Protein AF-X0HNJ6-F1 (afdb_monomer)

Secondary structure (DSSP, 8-state):
---SSTTTS-S---TT---HHHHHHHHHHHTTTTTT-SGGGSHHHHTTSHHHHHHHHHHHHHHHHHHHH-TT-SS------TTS-SSPPPPTTSEEEEEESS--SSTTSSEEEHHHHSSGGGGT-

Foldseek 3Di:
DPPDPPVPPDDDDDPPPDDLVVVLQVVLCVVCPNPCHHQSSDPVRNVVDPCSVVSVVVSVVVVVVVCVVVVVDDQPPDPDDPPPDPDDDDGQADFPPPAAQDDDPDNVDRGDGNVVCSPVVVVPD

Solvent-accessible surface area (backbone atoms only — not comparable to full-atom values): 8083 Å² total; per-residue (Å²): 141,90,68,84,66,70,79,75,74,76,81,78,101,53,95,77,72,80,40,74,65,58,57,51,53,52,52,28,31,52,74,12,75,71,73,54,64,38,49,48,40,36,80,96,44,15,79,77,38,76,64,42,61,56,54,50,50,52,48,50,52,52,50,51,55,49,37,71,78,36,72,84,70,66,87,57,88,73,94,61,77,82,86,78,64,99,65,83,79,85,54,49,77,46,70,45,78,92,43,68,72,48,93,63,96,50,89,91,52,48,51,37,27,53,66,75,54,68,54,55,63,81,75,77,99

Structure (mmCIF, N/CA/C/O backbone):
data_AF-X0HNJ6-F1
#
_entry.id   AF-X0HNJ6-F1
#
loop_
_atom_site.group_PDB
_atom_site.id
_atom_site.type_symbol
_atom_site.label_atom_id
_atom_site.label_alt_id
_atom_site.label_comp_id
_atom_site.label_asym_id
_atom_site.label_entity_id
_atom_site.label_seq_id
_atom_site.pdbx_PDB_ins_code
_atom_site.Cartn_x
_atom_site.Cartn_y
_atom_site.Cartn_z
_atom_site.occupancy
_atom_site.B_iso_or_equiv
_atom_site.auth_seq_id
_atom_site.auth_comp_id
_atom_site.auth_asym_id
_atom_site.auth_atom_id
_atom_site.pdbx_PDB_model_num
ATOM 1 N N . MET A 1 1 ? 23.131 7.434 -4.654 1.00 34.75 1 MET A N 1
ATOM 2 C CA . MET A 1 1 ? 23.479 6.581 -3.493 1.00 34.75 1 MET A CA 1
ATOM 3 C C . MET A 1 1 ? 23.081 5.145 -3.852 1.00 34.75 1 MET A C 1
ATOM 5 O O . MET A 1 1 ? 21.959 4.746 -3.602 1.00 34.75 1 MET A O 1
ATOM 9 N N . LEU A 1 2 ? 23.945 4.436 -4.591 1.00 31.81 2 LEU A N 1
ATOM 10 C CA . LEU A 1 2 ? 23.569 3.333 -5.504 1.00 31.81 2 LEU A CA 1
ATOM 11 C C . LEU A 1 2 ? 24.082 1.935 -5.095 1.00 31.81 2 LEU A C 1
ATOM 13 O O . LEU A 1 2 ? 24.039 1.014 -5.898 1.00 31.81 2 LEU A O 1
ATOM 17 N N . THR A 1 3 ? 24.580 1.738 -3.873 1.00 29.39 3 THR A N 1
ATOM 18 C CA . THR A 1 3 ? 25.353 0.518 -3.551 1.00 29.39 3 THR A CA 1
ATOM 19 C C . THR A 1 3 ? 24.880 -0.268 -2.332 1.00 29.39 3 THR A C 1
ATOM 21 O O . THR A 1 3 ? 25.461 -1.305 -2.029 1.00 29.39 3 THR A O 1
ATOM 24 N N . LYS A 1 4 ? 23.820 0.158 -1.632 1.00 29.73 4 LYS A N 1
ATOM 25 C CA . LYS A 1 4 ? 23.444 -0.500 -0.369 1.00 29.73 4 LYS A CA 1
ATOM 26 C C . LYS A 1 4 ? 22.655 -1.808 -0.541 1.00 29.73 4 LYS A C 1
ATOM 28 O O . LYS A 1 4 ? 22.698 -2.638 0.353 1.00 29.73 4 LYS A O 1
ATOM 33 N N . TRP A 1 5 ? 22.012 -2.029 -1.690 1.00 38.31 5 TRP A N 1
ATOM 34 C CA . TRP A 1 5 ? 21.065 -3.145 -1.867 1.00 38.31 5 TRP A CA 1
ATOM 35 C C . TRP A 1 5 ? 21.617 -4.344 -2.647 1.00 38.31 5 TRP A C 1
ATOM 37 O O . TRP A 1 5 ? 21.102 -5.450 -2.522 1.00 38.31 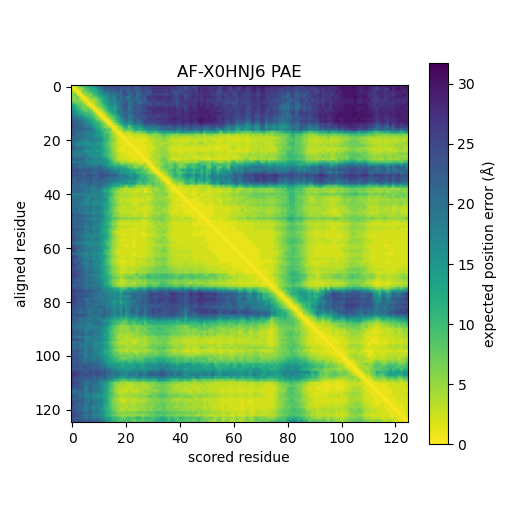5 TRP A O 1
ATOM 47 N N . TRP A 1 6 ? 22.699 -4.164 -3.412 1.00 31.78 6 TRP A N 1
ATOM 48 C CA . TRP A 1 6 ? 23.273 -5.249 -4.222 1.00 31.78 6 TRP A CA 1
ATOM 49 C C . TRP A 1 6 ? 23.947 -6.338 -3.375 1.00 31.78 6 TRP A C 1
ATOM 51 O O . TRP A 1 6 ? 24.027 -7.495 -3.776 1.00 31.78 6 TRP A O 1
ATOM 61 N N . ASN A 1 7 ? 24.428 -5.983 -2.180 1.00 32.12 7 ASN A N 1
ATOM 62 C CA . ASN A 1 7 ? 25.161 -6.917 -1.325 1.00 32.12 7 ASN A CA 1
ATOM 63 C C . ASN A 1 7 ? 24.245 -7.862 -0.522 1.00 32.12 7 ASN A C 1
ATOM 65 O O . ASN A 1 7 ? 24.736 -8.763 0.150 1.00 32.12 7 ASN A O 1
ATOM 69 N N . GLU A 1 8 ? 22.924 -7.674 -0.596 1.00 43.56 8 GLU A N 1
ATOM 70 C CA . GLU A 1 8 ? 21.931 -8.509 0.095 1.00 43.56 8 GLU A CA 1
ATOM 71 C C . GLU A 1 8 ? 21.241 -9.515 -0.844 1.00 43.56 8 GLU A C 1
ATOM 73 O O . GLU A 1 8 ? 20.637 -10.477 -0.374 1.00 43.56 8 GLU A O 1
ATOM 78 N N . SER A 1 9 ? 21.366 -9.350 -2.168 1.00 44.22 9 SER A N 1
ATOM 79 C CA . SER A 1 9 ? 20.654 -10.165 -3.165 1.00 44.22 9 SER A CA 1
ATOM 80 C C . SER A 1 9 ? 21.428 -11.383 -3.677 1.00 44.22 9 SER A C 1
ATOM 82 O O . SER A 1 9 ? 20.896 -12.164 -4.463 1.00 44.22 9 SER A O 1
ATOM 84 N N . ALA A 1 10 ? 22.682 -11.567 -3.267 1.00 42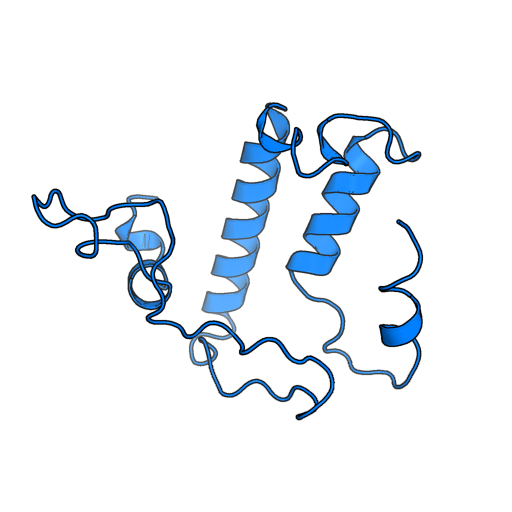.38 10 ALA A N 1
ATOM 85 C CA . ALA A 1 10 ? 23.528 -12.644 -3.766 1.00 42.38 10 ALA A CA 1
ATOM 86 C C . ALA A 1 10 ? 23.925 -13.592 -2.636 1.00 42.38 10 ALA A C 1
ATOM 88 O O . ALA A 1 10 ? 25.027 -13.471 -2.106 1.00 42.38 10 ALA A O 1
ATOM 89 N N . ARG A 1 11 ? 23.043 -14.541 -2.287 1.00 41.09 11 ARG A N 1
ATOM 90 C CA . ARG A 1 11 ? 23.393 -15.949 -2.003 1.00 41.09 11 ARG A CA 1
ATOM 91 C C . ARG A 1 11 ? 22.196 -16.735 -1.457 1.00 41.09 11 ARG A C 1
ATOM 93 O O . ARG A 1 11 ? 21.618 -16.342 -0.453 1.00 41.09 11 ARG A O 1
ATOM 100 N N . GLU A 1 12 ? 21.983 -17.888 -2.098 1.00 38.78 12 GLU A N 1
ATOM 101 C CA . GLU A 1 12 ? 21.064 -19.002 -1.789 1.00 38.78 12 GLU A CA 1
ATOM 102 C C . GLU A 1 12 ? 19.686 -18.929 -2.439 1.00 38.78 12 GLU A C 1
ATOM 104 O O . GLU A 1 12 ? 18.819 -18.219 -1.972 1.00 38.78 12 GLU A O 1
ATOM 109 N N . ILE A 1 13 ? 19.475 -19.719 -3.499 1.00 46.28 13 ILE A N 1
ATOM 110 C CA . ILE A 1 13 ? 18.207 -19.881 -4.226 1.00 46.28 13 ILE A CA 1
ATOM 111 C C . ILE A 1 13 ? 17.064 -20.171 -3.238 1.00 46.28 13 ILE A C 1
ATOM 113 O O . ILE A 1 13 ? 16.828 -21.306 -2.835 1.00 46.28 13 ILE A O 1
ATOM 117 N N . SER A 1 14 ? 16.346 -19.115 -2.874 1.00 40.66 14 SER A N 1
ATOM 118 C CA . SER A 1 14 ? 15.058 -19.143 -2.206 1.00 40.66 14 SER A CA 1
ATOM 119 C C . SER A 1 14 ? 14.045 -18.687 -3.241 1.00 40.66 14 SER A C 1
ATOM 121 O O . SER A 1 14 ? 14.125 -17.580 -3.771 1.00 40.66 14 SER A O 1
ATOM 123 N N . THR A 1 15 ? 13.046 -19.512 -3.528 1.00 45.25 15 THR A N 1
ATOM 124 C CA . THR A 1 15 ? 11.879 -19.107 -4.326 1.00 45.25 15 THR A CA 1
ATOM 125 C C . THR A 1 15 ? 11.074 -17.968 -3.669 1.00 45.25 15 THR A C 1
ATOM 127 O O . THR A 1 15 ? 10.068 -17.541 -4.223 1.00 45.25 15 THR A O 1
ATOM 130 N N . GLY A 1 16 ? 11.507 -17.453 -2.508 1.00 47.75 16 GLY A N 1
ATOM 131 C CA . GLY A 1 16 ? 10.931 -16.318 -1.787 1.00 47.75 16 GLY A CA 1
ATOM 132 C C . GLY A 1 16 ? 11.539 -14.940 -2.089 1.00 47.75 16 GLY A C 1
ATOM 133 O O . GLY A 1 16 ? 11.183 -13.992 -1.399 1.00 47.75 16 GLY A O 1
ATOM 134 N N . TYR A 1 17 ? 12.441 -14.791 -3.071 1.00 52.25 17 TYR A N 1
ATOM 135 C CA . TYR A 1 17 ? 13.009 -13.472 -3.429 1.00 52.25 17 TYR A CA 1
ATOM 136 C C . TYR A 1 17 ? 12.134 -12.616 -4.348 1.00 52.25 17 TYR A C 1
ATOM 138 O O . TYR A 1 17 ? 12.372 -11.417 -4.482 1.00 52.25 17 TYR A O 1
ATOM 146 N N . LEU A 1 18 ? 11.131 -13.208 -4.998 1.00 67.00 18 LEU A N 1
ATOM 147 C CA . LEU A 1 18 ? 10.197 -12.462 -5.835 1.00 67.00 18 LEU A CA 1
ATOM 148 C C . LEU A 1 18 ? 9.096 -11.872 -4.949 1.00 67.00 18 LEU A C 1
ATOM 150 O O . LEU A 1 18 ? 8.038 -12.472 -4.770 1.00 67.00 18 LEU A O 1
ATOM 154 N N . SER A 1 19 ? 9.372 -10.706 -4.361 1.00 80.69 19 SER A N 1
ATOM 155 C CA . SER A 1 19 ? 8.375 -9.933 -3.621 1.00 80.69 19 SER A CA 1
ATOM 156 C C . SER A 1 19 ? 7.531 -9.069 -4.563 1.00 80.69 19 SER A C 1
ATOM 158 O O . SER A 1 19 ? 7.961 -8.698 -5.660 1.00 80.69 19 SER A O 1
ATOM 160 N N . LEU A 1 20 ? 6.324 -8.709 -4.117 1.00 84.19 20 LEU A N 1
ATOM 161 C CA . LEU A 1 20 ? 5.476 -7.747 -4.825 1.00 84.19 20 LEU A CA 1
ATOM 162 C C . LEU A 1 20 ? 6.205 -6.404 -5.021 1.00 84.19 20 LEU A C 1
ATOM 164 O O . LEU A 1 20 ? 6.156 -5.828 -6.106 1.00 84.19 20 LEU A O 1
ATOM 168 N N . GLU A 1 21 ? 6.943 -5.955 -4.001 1.00 83.94 21 GLU A N 1
ATOM 169 C CA . GLU A 1 21 ? 7.743 -4.726 -4.034 1.00 83.94 21 GLU A CA 1
ATOM 170 C C . GLU A 1 21 ? 8.877 -4.790 -5.072 1.00 83.94 21 GLU A C 1
ATOM 172 O O . GLU A 1 21 ? 9.134 -3.810 -5.767 1.00 83.94 21 GLU A O 1
ATOM 177 N N . TYR A 1 22 ? 9.523 -5.948 -5.245 1.00 83.88 22 TYR A N 1
ATOM 178 C CA . TYR A 1 22 ? 10.586 -6.113 -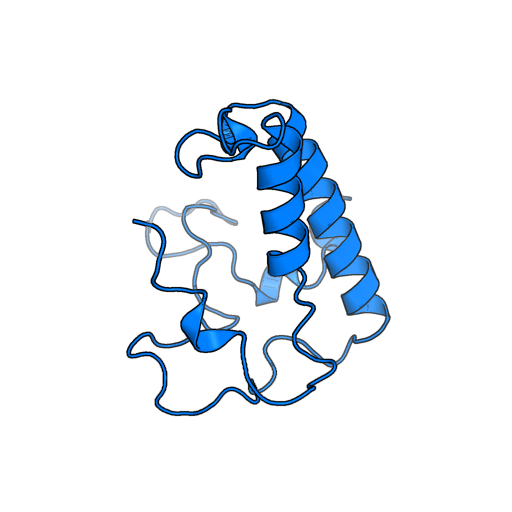6.239 1.00 83.88 22 TYR A CA 1
ATOM 179 C C . TYR A 1 22 ? 10.068 -5.892 -7.667 1.00 83.88 22 TYR A C 1
ATOM 181 O O . TYR A 1 22 ? 10.660 -5.144 -8.447 1.00 83.88 22 TYR A O 1
ATOM 189 N N . ILE A 1 23 ? 8.926 -6.501 -8.005 1.00 84.19 23 ILE A N 1
ATOM 190 C CA . ILE A 1 23 ? 8.274 -6.311 -9.309 1.00 84.19 23 ILE A CA 1
ATOM 191 C C . ILE A 1 23 ? 7.822 -4.853 -9.466 1.00 84.19 23 ILE A C 1
ATOM 193 O O . ILE A 1 23 ? 8.073 -4.241 -10.504 1.00 84.19 23 ILE A O 1
ATOM 197 N N . HIS A 1 24 ? 7.214 -4.278 -8.426 1.00 87.38 24 HIS A N 1
ATOM 198 C CA . HIS A 1 24 ? 6.801 -2.876 -8.384 1.00 87.38 24 HIS A CA 1
ATOM 199 C C . HIS A 1 24 ? 7.963 -1.912 -8.685 1.00 87.38 24 HIS A C 1
ATOM 201 O O . HIS A 1 24 ? 7.819 -1.033 -9.537 1.00 87.38 24 HIS A O 1
ATOM 207 N N . ASN A 1 25 ? 9.122 -2.109 -8.050 1.00 85.19 25 ASN A N 1
ATOM 208 C CA . ASN A 1 25 ? 10.298 -1.249 -8.206 1.00 85.19 25 ASN A CA 1
ATOM 209 C C . ASN A 1 25 ? 10.872 -1.316 -9.625 1.00 85.19 25 ASN A C 1
ATOM 211 O O . ASN A 1 25 ? 11.258 -0.293 -10.192 1.00 85.19 25 ASN A O 1
ATOM 215 N N . ASN A 1 26 ? 10.875 -2.504 -10.233 1.00 84.75 26 ASN A N 1
ATOM 216 C CA . ASN A 1 26 ? 11.308 -2.655 -11.620 1.00 84.75 26 ASN A CA 1
ATOM 217 C C . ASN A 1 26 ? 10.386 -1.908 -12.590 1.00 84.75 26 ASN A C 1
ATOM 219 O O . ASN A 1 26 ? 10.875 -1.269 -13.517 1.00 84.75 26 ASN A O 1
ATOM 223 N N . VAL A 1 27 ? 9.068 -1.931 -12.375 1.00 80.25 27 VAL A N 1
ATOM 224 C CA . VAL A 1 27 ? 8.121 -1.199 -13.234 1.00 80.25 27 VAL A CA 1
ATOM 225 C C . VAL A 1 27 ? 8.302 0.318 -13.107 1.00 80.25 27 VAL A C 1
ATOM 227 O O . VAL A 1 27 ? 8.329 1.003 -14.130 1.00 80.25 27 VAL A O 1
ATOM 230 N N . HIS A 1 28 ? 8.533 0.827 -11.892 1.00 83.19 28 HIS A N 1
ATOM 231 C CA . HIS A 1 28 ? 8.924 2.224 -11.660 1.00 83.19 28 HIS A CA 1
ATOM 232 C C . HIS A 1 28 ? 10.194 2.621 -12.440 1.00 83.19 28 HIS A C 1
ATOM 234 O O . HIS A 1 28 ? 10.254 3.704 -13.022 1.00 83.19 28 HIS A O 1
ATOM 240 N N . GLY A 1 29 ? 11.196 1.735 -12.501 1.00 74.69 29 GLY A N 1
ATOM 241 C CA . GLY A 1 29 ? 12.441 1.964 -13.245 1.00 74.69 29 GLY A CA 1
ATOM 242 C C . GLY A 1 29 ? 12.314 1.839 -14.769 1.00 74.69 29 GLY A C 1
ATOM 243 O O . GLY A 1 29 ? 12.962 2.576 -15.508 1.00 74.69 29 GLY A O 1
ATOM 244 N N . VAL A 1 30 ? 11.474 0.927 -15.266 1.00 73.88 30 VAL A N 1
ATOM 245 C CA . VAL A 1 30 ? 11.272 0.723 -16.712 1.00 73.88 30 VAL A CA 1
ATOM 246 C C . VAL A 1 30 ? 10.449 1.860 -17.322 1.00 73.88 30 VAL A C 1
ATOM 248 O O . VAL A 1 30 ? 10.757 2.312 -18.425 1.00 73.88 30 VAL A O 1
ATOM 251 N N . GLN A 1 31 ? 9.444 2.369 -16.602 1.00 62.75 31 GLN A N 1
ATOM 252 C CA . GLN A 1 31 ? 8.571 3.446 -17.090 1.00 62.75 31 GLN A CA 1
ATOM 253 C C . GLN A 1 31 ? 9.282 4.799 -17.242 1.00 62.75 31 GLN A C 1
ATOM 255 O O . GLN A 1 31 ? 8.783 5.664 -17.954 1.00 62.75 31 GLN A O 1
ATOM 260 N N . SER A 1 32 ? 10.472 4.977 -16.661 1.00 61.06 32 SER A N 1
ATOM 261 C CA . SER A 1 32 ? 11.269 6.204 -16.793 1.00 61.06 32 SER A CA 1
ATOM 262 C C . SER A 1 32 ? 12.253 6.212 -17.974 1.00 61.06 32 SER A C 1
ATOM 264 O O . SER A 1 32 ? 13.223 6.966 -17.976 1.00 61.06 32 SER A O 1
ATOM 266 N N . GLY A 1 33 ? 12.041 5.367 -18.989 1.00 57.19 33 GLY A N 1
ATOM 267 C CA . GLY A 1 33 ? 12.881 5.358 -20.195 1.00 57.19 33 GLY A CA 1
ATOM 268 C C . GLY A 1 33 ? 14.209 4.606 -20.035 1.00 57.19 33 GLY A C 1
ATOM 269 O O . GLY A 1 33 ? 15.191 4.901 -20.717 1.00 57.19 33 GLY A O 1
ATOM 270 N N . GLY A 1 34 ? 14.266 3.629 -19.125 1.00 55.72 34 GLY A N 1
ATOM 271 C CA . GLY A 1 34 ? 15.361 2.653 -19.032 1.00 55.72 34 GLY A CA 1
ATOM 272 C C . GLY A 1 34 ? 16.676 3.161 -18.430 1.00 55.72 34 GLY A C 1
ATOM 273 O O . GLY A 1 34 ? 17.568 2.355 -18.191 1.00 55.72 34 GLY A O 1
ATOM 274 N N . HIS A 1 35 ? 16.799 4.462 -18.146 1.00 59.22 35 HIS A N 1
ATOM 275 C CA . HIS A 1 35 ? 17.992 5.058 -17.522 1.00 59.22 35 HIS A CA 1
ATOM 276 C C . HIS A 1 35 ? 17.730 5.564 -16.095 1.00 59.22 35 HIS A C 1
ATOM 278 O O . HIS A 1 35 ? 18.614 6.162 -15.487 1.00 59.22 35 HIS A O 1
ATOM 284 N N . GLY A 1 36 ? 16.526 5.349 -15.548 1.00 57.47 36 GLY A N 1
ATOM 285 C CA . GLY A 1 36 ? 16.153 5.910 -14.246 1.00 57.47 36 GLY A CA 1
ATOM 286 C C . GLY A 1 36 ? 15.964 7.432 -14.282 1.00 57.47 36 GLY A C 1
ATOM 287 O O . GLY A 1 36 ? 16.125 8.092 -13.259 1.00 57.47 36 GLY A O 1
ATOM 288 N N . LEU A 1 37 ? 15.664 7.993 -15.458 1.00 64.00 37 LEU A N 1
ATOM 289 C CA . LEU A 1 37 ? 15.571 9.432 -15.698 1.00 64.00 37 LEU A CA 1
ATOM 290 C C . LEU A 1 37 ? 14.126 9.796 -16.052 1.00 64.00 37 LEU A C 1
ATOM 292 O O . LEU A 1 37 ? 13.767 9.965 -17.212 1.00 64.00 37 LEU A O 1
ATOM 296 N N . GLY A 1 38 ? 13.276 9.893 -15.036 1.00 76.44 38 GLY A N 1
ATOM 297 C CA . GLY A 1 38 ? 11.881 10.300 -15.182 1.00 76.44 38 GLY A CA 1
ATOM 298 C C . GLY A 1 38 ? 11.165 10.299 -13.839 1.00 76.44 38 GLY A C 1
ATOM 299 O O . GLY A 1 38 ? 11.637 9.672 -12.890 1.00 76.44 38 GLY A O 1
ATOM 300 N N . HIS A 1 39 ? 10.022 10.986 -13.759 1.00 84.38 39 HIS A N 1
ATOM 301 C CA . HIS A 1 39 ? 9.268 11.126 -12.510 1.00 84.38 39 HIS A CA 1
ATOM 302 C C . HIS A 1 39 ? 8.991 9.761 -11.859 1.00 84.38 39 HIS A C 1
ATOM 304 O O . HIS A 1 39 ? 9.236 9.591 -10.671 1.00 84.38 39 HIS A O 1
ATOM 310 N N . MET A 1 40 ? 8.595 8.755 -12.648 1.00 86.19 40 MET A N 1
ATOM 311 C CA . MET A 1 40 ? 8.278 7.412 -12.148 1.00 86.19 40 MET A CA 1
ATOM 312 C C . MET A 1 40 ? 9.438 6.659 -11.487 1.00 86.19 40 MET A C 1
ATOM 314 O O . MET A 1 40 ? 9.167 5.815 -10.638 1.00 86.19 40 MET A O 1
ATOM 318 N N . SER A 1 41 ? 10.702 6.951 -11.802 1.00 85.75 41 SER A N 1
ATOM 319 C CA . SER A 1 41 ? 11.838 6.275 -11.156 1.00 85.75 41 SER A CA 1
ATOM 320 C C . SER A 1 41 ? 12.348 6.966 -9.897 1.00 85.75 41 SER A C 1
ATOM 322 O O . SER A 1 41 ? 13.200 6.396 -9.217 1.00 85.75 41 SER A O 1
ATOM 324 N N . ASP A 1 42 ? 11.859 8.168 -9.586 1.00 84.94 42 ASP A N 1
ATOM 325 C CA . ASP A 1 42 ? 12.300 8.929 -8.421 1.00 84.94 42 ASP A CA 1
ATOM 326 C C . ASP A 1 42 ? 11.179 9.047 -7.381 1.00 84.94 42 ASP A C 1
ATOM 328 O O . ASP A 1 42 ? 10.136 9.658 -7.613 1.00 84.94 42 ASP A O 1
ATOM 332 N N . VAL A 1 43 ? 11.391 8.443 -6.210 1.00 85.44 43 VAL A N 1
ATOM 333 C CA . VAL A 1 43 ? 10.381 8.308 -5.143 1.00 85.44 43 VAL A CA 1
ATOM 334 C C . VAL A 1 43 ? 9.701 9.639 -4.779 1.00 85.44 43 VAL A C 1
ATOM 336 O O . VAL A 1 43 ? 8.469 9.648 -4.740 1.00 85.44 43 VAL A O 1
ATOM 339 N N . PRO A 1 44 ? 10.420 10.764 -4.569 1.00 89.31 44 PRO A N 1
ATOM 340 C CA . PRO A 1 44 ? 9.819 12.033 -4.160 1.00 89.31 44 PRO A CA 1
ATOM 341 C C . PRO A 1 44 ? 8.859 12.629 -5.189 1.00 89.31 44 PRO A C 1
ATOM 343 O O . PRO A 1 44 ? 8.012 13.437 -4.815 1.00 89.31 44 PRO A O 1
ATOM 346 N N . VAL A 1 45 ? 8.992 12.259 -6.469 1.00 88.56 45 VAL A N 1
ATOM 347 C CA . VAL A 1 45 ? 8.198 12.845 -7.557 1.00 88.56 45 VAL A CA 1
ATOM 348 C C . VAL A 1 45 ? 7.351 11.841 -8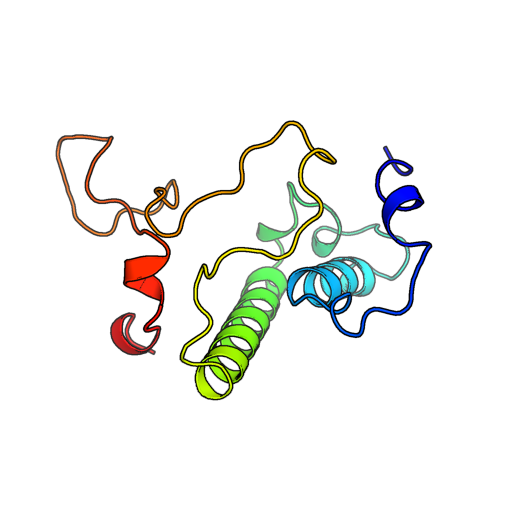.342 1.00 88.56 45 VAL A C 1
ATOM 350 O O . VAL A 1 45 ? 6.500 12.243 -9.132 1.00 88.56 45 VAL A O 1
ATOM 353 N N . SER A 1 46 ? 7.518 10.543 -8.091 1.00 89.88 46 SER A N 1
ATOM 354 C CA . SER A 1 46 ? 6.794 9.476 -8.788 1.00 89.88 46 SER A CA 1
ATOM 355 C C . SER A 1 46 ? 5.277 9.602 -8.679 1.00 89.88 46 SER A C 1
ATOM 357 O O . SER A 1 46 ? 4.580 9.388 -9.664 1.00 89.88 46 SER A O 1
ATOM 359 N N . ALA A 1 47 ? 4.764 10.049 -7.531 1.00 90.69 47 ALA A N 1
ATOM 360 C CA . ALA A 1 47 ? 3.331 10.223 -7.300 1.00 90.69 47 ALA A CA 1
ATOM 361 C C . ALA A 1 47 ? 2.676 11.346 -8.133 1.00 90.69 47 ALA A C 1
ATOM 363 O O . ALA A 1 47 ? 1.445 11.406 -8.195 1.00 90.69 47 ALA A O 1
ATOM 364 N N . PHE A 1 48 ? 3.463 12.233 -8.759 1.00 91.00 48 PHE A N 1
ATOM 365 C CA . PHE A 1 48 ? 2.941 13.286 -9.639 1.00 91.00 48 PHE A CA 1
ATOM 366 C C . PHE A 1 48 ? 2.687 12.802 -11.073 1.00 91.00 48 PHE A C 1
ATOM 368 O O . PHE A 1 48 ? 1.965 13.472 -11.810 1.00 91.00 48 PHE A O 1
ATOM 375 N N . ASP A 1 49 ? 3.237 11.653 -11.475 1.00 89.12 49 ASP A N 1
ATOM 376 C CA . ASP A 1 49 ? 2.942 11.051 -12.775 1.00 89.12 49 ASP A CA 1
ATOM 377 C C . ASP A 1 49 ? 1.577 10.339 -12.734 1.00 89.12 49 ASP A C 1
ATOM 379 O O . ASP A 1 49 ? 1.270 9.595 -11.802 1.00 89.12 49 ASP A O 1
ATOM 383 N N . LEU A 1 50 ? 0.733 10.538 -13.750 1.00 90.12 50 LEU A N 1
ATOM 384 C CA . LEU A 1 50 ? -0.606 9.941 -13.801 1.00 90.12 50 LEU A CA 1
ATOM 385 C C . LEU A 1 50 ? -0.560 8.406 -13.802 1.00 90.12 50 LEU A C 1
ATOM 387 O O . LEU A 1 50 ? -1.445 7.764 -13.227 1.00 90.12 50 LEU A O 1
ATOM 391 N N . ILE A 1 51 ? 0.473 7.809 -14.409 1.00 91.44 51 ILE A N 1
ATOM 392 C CA . ILE A 1 51 ? 0.603 6.348 -14.484 1.00 91.44 51 ILE A CA 1
ATOM 393 C C . ILE A 1 51 ? 0.876 5.713 -13.114 1.00 91.44 51 ILE A C 1
ATOM 395 O O . ILE A 1 51 ? 0.545 4.543 -12.912 1.00 91.44 51 ILE A O 1
ATOM 399 N N . PHE A 1 52 ? 1.380 6.487 -12.145 1.00 91.25 52 PHE A N 1
ATOM 400 C CA . PHE A 1 52 ? 1.643 6.034 -10.779 1.00 91.25 52 PHE A CA 1
ATOM 401 C C . PHE A 1 52 ? 0.429 5.340 -10.163 1.00 91.25 52 PHE A C 1
ATOM 403 O O . PHE A 1 52 ? 0.520 4.221 -9.659 1.00 91.25 52 PHE A O 1
ATOM 410 N N . ARG A 1 53 ? -0.743 5.979 -10.253 1.00 90.75 53 ARG A N 1
ATOM 411 C CA . ARG A 1 53 ? -1.973 5.469 -9.632 1.00 90.75 53 ARG A CA 1
ATOM 412 C C . ARG A 1 53 ? -2.454 4.180 -10.292 1.00 90.75 53 ARG A C 1
ATOM 414 O O . ARG A 1 53 ? -2.922 3.283 -9.600 1.00 90.75 53 ARG A O 1
ATOM 421 N N . LEU A 1 54 ? -2.309 4.066 -11.613 1.00 93.44 54 LEU A N 1
ATOM 422 C CA . LEU A 1 54 ? -2.676 2.856 -12.353 1.00 93.44 54 LEU A CA 1
ATOM 423 C C . LEU A 1 54 ? -1.734 1.691 -12.027 1.00 93.44 54 LEU A C 1
ATOM 425 O O . LEU A 1 54 ? -2.189 0.564 -11.831 1.00 93.44 54 LEU A O 1
ATOM 429 N N . HIS A 1 55 ? -0.434 1.966 -11.910 1.00 92.56 55 HIS A N 1
ATOM 430 C CA . HIS A 1 55 ? 0.563 0.978 -11.496 1.00 92.56 55 HIS A CA 1
ATOM 431 C C . HIS A 1 55 ? 0.304 0.456 -10.073 1.00 92.56 55 HIS A C 1
ATOM 433 O O . HIS A 1 55 ? 0.283 -0.756 -9.839 1.00 92.56 55 HIS A O 1
ATOM 439 N N . HIS A 1 56 ? 0.015 1.355 -9.129 1.00 94.62 56 HIS A N 1
ATOM 440 C CA . HIS A 1 56 ? -0.333 0.987 -7.752 1.00 94.62 56 HIS A CA 1
ATOM 441 C C . HIS A 1 56 ? -1.685 0.271 -7.651 1.00 94.62 56 HIS A C 1
ATOM 443 O O . HIS A 1 56 ? -1.798 -0.687 -6.895 1.00 94.62 56 HIS A O 1
ATOM 449 N N . CYS A 1 57 ? -2.675 0.619 -8.480 1.00 94.81 57 CYS A N 1
ATOM 450 C CA . CYS A 1 57 ? -3.935 -0.130 -8.578 1.00 94.81 57 CYS A CA 1
ATOM 451 C C . CYS A 1 57 ? -3.714 -1.568 -9.085 1.00 94.81 57 CYS A C 1
ATOM 453 O O . CYS A 1 57 ? -4.251 -2.529 -8.533 1.00 94.81 57 CYS A O 1
ATOM 455 N N . ASN A 1 58 ? -2.858 -1.752 -10.096 1.00 93.69 58 ASN A N 1
ATOM 456 C CA . ASN A 1 58 ? -2.466 -3.087 -10.545 1.00 93.69 58 ASN A CA 1
ATOM 457 C C . ASN A 1 58 ? -1.739 -3.865 -9.433 1.00 93.69 58 ASN A C 1
ATOM 459 O O . ASN A 1 58 ? -1.964 -5.068 -9.298 1.00 93.69 58 ASN A O 1
ATOM 463 N N . SER A 1 59 ? -0.913 -3.187 -8.633 1.00 91.88 59 SER A N 1
ATOM 464 C CA . SER A 1 59 ? -0.193 -3.780 -7.498 1.00 91.88 59 SER A CA 1
ATOM 465 C C . SER A 1 59 ? -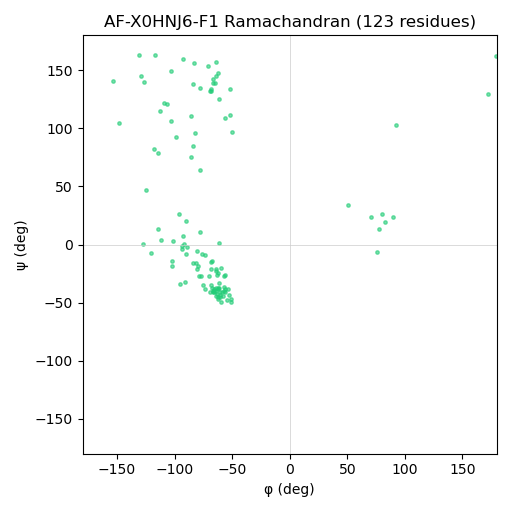1.145 -4.216 -6.373 1.00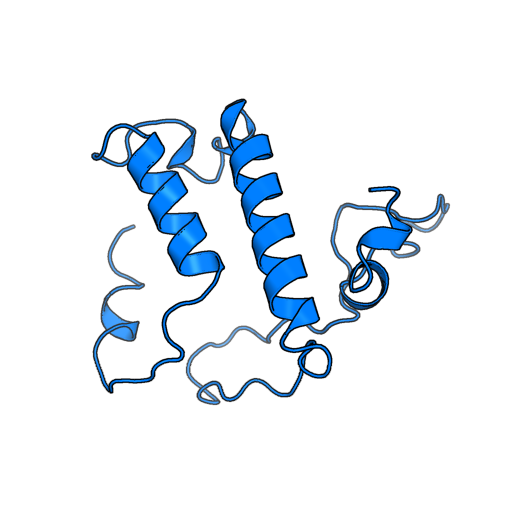 91.88 59 SER A C 1
ATOM 467 O O . SER A 1 59 ? -1.004 -5.329 -5.870 1.00 91.88 59 SER A O 1
ATOM 469 N N . ASP A 1 60 ? -2.167 -3.413 -6.057 1.00 93.69 60 ASP A N 1
ATOM 470 C CA . ASP A 1 60 ? -3.246 -3.772 -5.121 1.00 93.69 60 ASP A CA 1
ATOM 471 C C . ASP A 1 60 ? -4.028 -5.009 -5.594 1.00 93.69 60 ASP A C 1
ATOM 473 O O . ASP A 1 60 ? -4.191 -5.978 -4.855 1.00 93.69 60 ASP A O 1
ATOM 477 N N . ARG A 1 61 ? -4.397 -5.069 -6.880 1.00 93.75 61 ARG A N 1
ATOM 478 C CA . ARG A 1 61 ? -5.050 -6.261 -7.450 1.00 93.75 61 ARG A CA 1
ATOM 479 C C . ARG A 1 61 ? -4.164 -7.514 -7.374 1.00 93.75 61 ARG A C 1
ATOM 481 O O . ARG A 1 61 ? -4.681 -8.615 -7.162 1.00 93.75 61 ARG A O 1
ATOM 488 N N . LEU A 1 62 ? -2.847 -7.388 -7.565 1.00 92.88 62 LEU A N 1
ATOM 489 C CA . LEU A 1 62 ? -1.923 -8.518 -7.400 1.00 92.88 62 LEU A CA 1
ATOM 490 C C . LEU A 1 62 ? -1.871 -8.982 -5.937 1.00 92.88 62 LEU A C 1
ATOM 492 O O . LEU A 1 62 ? -1.903 -10.190 -5.694 1.00 92.88 62 LEU A O 1
ATOM 496 N N . LEU A 1 63 ? -1.855 -8.047 -4.979 1.00 91.62 63 LEU A N 1
ATOM 497 C CA . LEU A 1 63 ? -1.942 -8.356 -3.551 1.00 91.62 63 LEU A CA 1
ATOM 498 C C . LEU A 1 63 ? -3.246 -9.095 -3.221 1.00 91.62 63 LEU A C 1
ATOM 500 O O . LEU A 1 63 ? -3.185 -10.175 -2.636 1.00 91.62 63 LEU A O 1
ATOM 504 N N . ALA A 1 64 ? -4.395 -8.589 -3.673 1.00 92.12 64 ALA A N 1
ATOM 505 C CA . ALA A 1 64 ? -5.702 -9.219 -3.477 1.00 92.12 64 ALA A CA 1
ATOM 506 C C . ALA A 1 64 ? -5.758 -10.642 -4.062 1.00 92.12 64 ALA A C 1
ATOM 508 O O . ALA A 1 64 ? -6.190 -11.591 -3.405 1.00 92.12 64 ALA A O 1
ATOM 509 N N . THR A 1 65 ? -5.237 -10.830 -5.280 1.00 92.44 65 THR A N 1
ATOM 510 C CA . THR A 1 65 ? -5.153 -12.155 -5.919 1.00 92.44 65 THR A CA 1
ATOM 511 C C . THR A 1 65 ? -4.298 -13.116 -5.091 1.00 92.44 65 THR A C 1
ATOM 513 O O . THR A 1 65 ? -4.677 -14.268 -4.870 1.00 92.44 65 THR A O 1
ATOM 516 N N . TRP A 1 66 ? -3.153 -12.646 -4.592 1.00 92.00 66 TRP A N 1
ATOM 517 C CA . TRP A 1 66 ? -2.287 -13.444 -3.733 1.00 92.00 66 TRP A CA 1
ATOM 518 C C . TRP A 1 66 ? -2.954 -13.779 -2.391 1.00 92.00 66 TRP A C 1
ATOM 520 O O . TRP A 1 66 ? -2.852 -14.922 -1.942 1.00 92.00 66 TRP A O 1
ATOM 530 N N . GLN A 1 67 ? -3.682 -12.833 -1.785 1.00 90.00 67 GLN A N 1
ATOM 531 C CA . GLN A 1 67 ? -4.444 -13.038 -0.548 1.00 90.00 67 GLN A CA 1
ATOM 532 C C . GLN A 1 67 ? -5.548 -14.089 -0.723 1.00 90.00 67 GLN A C 1
ATOM 534 O O . GLN A 1 67 ? -5.730 -14.914 0.169 1.00 90.00 67 GLN A O 1
ATOM 539 N N . CYS A 1 68 ? -6.239 -14.129 -1.870 1.00 90.81 68 CYS A N 1
ATOM 540 C CA . CYS A 1 68 ? -7.219 -15.180 -2.175 1.00 90.81 68 CYS A CA 1
ATOM 541 C C . CYS A 1 68 ? -6.594 -16.583 -2.144 1.00 90.81 68 CYS A C 1
ATOM 543 O O . CYS A 1 68 ? -7.193 -17.525 -1.626 1.00 90.81 68 CYS A O 1
ATOM 545 N N . LEU A 1 69 ? -5.376 -16.725 -2.674 1.00 90.12 69 LEU A N 1
ATOM 546 C CA . LEU A 1 69 ? -4.654 -18.001 -2.700 1.00 90.12 69 LEU A CA 1
ATOM 547 C C . LEU A 1 69 ? -4.001 -18.338 -1.349 1.00 90.12 69 LEU A C 1
ATOM 549 O O . LEU A 1 69 ? -3.835 -19.510 -1.019 1.00 90.12 69 LEU A O 1
ATOM 553 N N . ASN A 1 70 ? -3.658 -17.323 -0.552 1.00 89.19 70 ASN A N 1
ATOM 554 C CA . ASN A 1 70 ? -2.905 -17.448 0.697 1.00 89.19 70 ASN A CA 1
ATOM 555 C C . ASN A 1 70 ? -3.648 -16.810 1.882 1.00 89.19 70 ASN A C 1
ATOM 557 O O . ASN A 1 70 ? -3.063 -16.085 2.680 1.00 89.19 70 ASN A O 1
ATOM 561 N N . TRP A 1 71 ? -4.941 -17.094 2.038 1.00 85.19 71 TRP A N 1
ATOM 562 C CA . TRP A 1 71 ? -5.835 -16.391 2.978 1.00 85.19 71 TRP A CA 1
ATOM 563 C C . TRP A 1 71 ? -5.398 -16.400 4.458 1.00 85.19 71 TRP A C 1
ATOM 565 O O . TRP A 1 71 ? -5.739 -15.487 5.226 1.00 85.19 71 TRP A O 1
ATOM 575 N N . LYS A 1 72 ? -4.643 -17.430 4.870 1.00 86.44 72 LYS A N 1
ATOM 576 C CA . LYS A 1 72 ? -4.070 -17.545 6.223 1.00 86.44 72 LYS A CA 1
ATOM 577 C C . LYS A 1 72 ? -2.843 -16.657 6.422 1.00 86.44 72 LYS A C 1
ATOM 579 O O . LYS A 1 72 ? -2.611 -16.239 7.547 1.00 86.44 72 LYS A O 1
ATOM 584 N N . ALA A 1 73 ? -2.114 -16.350 5.351 1.00 85.88 73 ALA A N 1
ATOM 585 C CA . ALA A 1 73 ? -0.873 -15.596 5.396 1.00 85.88 73 ALA A CA 1
ATOM 586 C C . ALA A 1 73 ? -1.154 -14.090 5.456 1.00 85.88 73 ALA A C 1
ATOM 588 O O . ALA A 1 73 ? -1.383 -13.437 4.439 1.00 85.88 73 ALA A O 1
ATOM 589 N N . TRP A 1 74 ? -1.156 -13.526 6.666 1.00 87.44 74 TRP A N 1
ATOM 590 C CA . TRP A 1 74 ? -1.336 -12.087 6.865 1.00 87.44 74 TRP A CA 1
ATOM 591 C C . TRP A 1 74 ? -0.579 -11.593 8.090 1.00 87.44 74 TRP A C 1
ATOM 593 O O . TRP A 1 74 ? -1.021 -11.812 9.217 1.00 87.44 74 TRP A O 1
ATOM 603 N N . PHE A 1 75 ? 0.550 -10.911 7.869 1.00 82.94 75 PHE A N 1
ATOM 604 C CA . PHE A 1 75 ? 1.463 -10.511 8.949 1.00 82.94 75 PHE A CA 1
ATOM 605 C C . PHE A 1 75 ? 1.828 -11.685 9.878 1.00 82.94 75 PHE A C 1
ATOM 607 O O . PHE A 1 75 ? 2.025 -11.518 11.084 1.00 82.94 75 PHE A O 1
ATOM 614 N N . ASP A 1 76 ? 1.914 -12.888 9.303 1.00 73.38 76 ASP A N 1
ATOM 615 C CA . ASP A 1 76 ? 2.465 -14.052 9.984 1.00 73.38 76 ASP A CA 1
ATOM 616 C C . ASP A 1 76 ? 3.946 -13.806 10.286 1.00 73.38 76 ASP A C 1
ATOM 618 O O . ASP A 1 76 ? 4.600 -12.992 9.630 1.00 73.38 76 ASP A O 1
ATOM 622 N N . LYS A 1 77 ? 4.495 -14.512 11.283 1.00 62.09 77 LYS A N 1
ATOM 623 C CA . LYS A 1 77 ? 5.904 -14.362 11.676 1.00 62.09 77 LYS A CA 1
ATOM 624 C C . LYS A 1 77 ? 6.805 -14.504 10.449 1.00 62.09 77 LYS A C 1
ATOM 626 O O . LYS A 1 77 ? 6.934 -15.593 9.887 1.00 62.09 77 LYS A O 1
ATOM 631 N N . VAL A 1 78 ? 7.435 -13.400 10.062 1.00 55.88 78 VAL A N 1
ATOM 632 C CA . VAL A 1 78 ? 8.363 -13.355 8.939 1.00 55.88 78 VAL A CA 1
ATOM 633 C C . VAL A 1 78 ? 9.525 -14.294 9.255 1.00 55.88 78 VAL A C 1
ATOM 635 O O . VAL A 1 78 ? 10.177 -14.168 10.293 1.00 55.88 78 VAL A O 1
ATOM 638 N N . ARG A 1 79 ? 9.807 -15.250 8.365 1.00 50.72 79 ARG A N 1
ATOM 639 C CA . ARG A 1 79 ? 11.085 -15.974 8.369 1.00 50.72 79 ARG A CA 1
ATOM 640 C C . ARG A 1 79 ? 12.155 -15.076 7.744 1.00 50.72 79 ARG A C 1
ATOM 642 O O . ARG A 1 79 ? 12.656 -15.384 6.670 1.00 50.72 79 ARG A O 1
ATOM 649 N N . TYR A 1 80 ? 12.470 -13.948 8.374 1.00 53.03 80 TYR A N 1
ATOM 650 C CA . TYR A 1 80 ? 13.631 -13.147 7.986 1.00 53.03 80 TYR A CA 1
ATOM 651 C C . TYR A 1 80 ? 14.769 -13.367 8.974 1.00 53.03 80 TYR A C 1
ATOM 653 O O . TYR A 1 80 ? 14.536 -13.675 10.146 1.00 53.03 80 TYR A O 1
ATOM 661 N N . LYS A 1 81 ? 16.012 -13.256 8.491 1.00 48.25 81 LYS A N 1
ATOM 662 C CA . LYS A 1 81 ? 17.207 -13.380 9.329 1.00 48.25 81 LYS A CA 1
ATOM 663 C C . LYS A 1 81 ? 17.119 -12.352 10.457 1.00 48.25 81 LYS A C 1
ATOM 665 O O . LYS A 1 81 ? 17.281 -11.154 10.232 1.00 48.25 81 LYS A O 1
ATOM 670 N N . GLN A 1 82 ? 16.884 -12.838 11.671 1.00 46.53 82 GLN A N 1
ATOM 671 C CA . GLN A 1 82 ? 17.067 -12.050 12.881 1.00 46.53 82 GLN A CA 1
ATOM 672 C C . GLN A 1 82 ? 18.483 -11.447 12.840 1.00 46.53 82 GLN A C 1
ATOM 674 O O . GLN A 1 82 ? 19.442 -12.158 12.535 1.00 46.53 82 GLN A O 1
ATOM 679 N N . ASN A 1 83 ? 18.602 -10.149 13.140 1.00 50.41 83 ASN A N 1
ATOM 680 C CA . ASN A 1 83 ? 19.861 -9.394 13.272 1.00 50.41 83 ASN A CA 1
ATOM 681 C C . ASN A 1 83 ? 20.532 -8.847 11.988 1.00 50.41 83 ASN A C 1
ATOM 683 O O . ASN A 1 83 ? 21.713 -8.509 12.046 1.00 50.41 83 ASN A O 1
ATOM 687 N N . VAL A 1 84 ? 19.835 -8.709 10.848 1.00 56.31 84 VAL A N 1
ATOM 688 C CA . VAL A 1 84 ? 20.424 -8.072 9.637 1.00 56.31 84 VAL A CA 1
ATOM 689 C C . VAL A 1 84 ? 20.174 -6.558 9.579 1.00 56.31 84 VAL A C 1
ATOM 691 O O . VAL A 1 84 ? 21.036 -5.804 9.131 1.00 56.31 84 VAL A O 1
ATOM 694 N N . THR A 1 85 ? 19.043 -6.080 10.100 1.00 53.34 85 THR A N 1
ATOM 695 C CA . THR A 1 85 ? 18.663 -4.660 10.090 1.00 53.34 85 THR A CA 1
ATOM 696 C C . THR A 1 85 ? 18.329 -4.178 11.508 1.00 53.34 85 THR A C 1
ATOM 698 O O . THR A 1 85 ? 17.705 -4.886 12.291 1.00 53.34 85 THR A O 1
ATOM 701 N N . LYS A 1 86 ? 18.756 -2.956 11.871 1.00 56.62 86 LYS A N 1
ATOM 702 C CA . LYS A 1 86 ? 18.415 -2.294 13.155 1.00 56.62 86 LYS A CA 1
ATOM 703 C C . LYS A 1 86 ? 17.001 -1.685 13.168 1.00 56.62 86 LYS A C 1
ATOM 705 O O . LYS A 1 86 ? 16.695 -0.873 14.035 1.00 56.62 86 LYS A O 1
ATOM 710 N N . VAL A 1 87 ? 16.179 -1.992 12.169 1.00 61.91 87 VAL A N 1
ATOM 711 C CA . VAL A 1 87 ? 14.846 -1.409 11.998 1.00 61.91 87 VAL A CA 1
ATOM 712 C C . VAL A 1 87 ? 13.838 -2.478 12.376 1.00 61.91 87 VAL A C 1
ATOM 714 O O . VAL A 1 87 ? 13.862 -3.563 11.804 1.00 61.91 87 VAL A O 1
ATOM 717 N N . GLU A 1 88 ? 12.999 -2.186 13.366 1.00 67.88 88 GLU A N 1
ATOM 718 C CA . GLU A 1 88 ? 11.903 -3.077 13.735 1.00 67.88 88 GLU A CA 1
ATOM 719 C C . GLU A 1 88 ? 10.852 -3.110 12.622 1.00 67.88 88 GLU A C 1
ATOM 721 O O . GLU A 1 88 ? 10.435 -2.062 12.116 1.00 67.88 88 GLU A O 1
ATOM 726 N N . ASP A 1 89 ? 10.412 -4.317 12.270 1.00 70.88 89 ASP A N 1
ATOM 727 C CA . ASP A 1 89 ? 9.344 -4.507 11.297 1.00 70.88 89 ASP A CA 1
ATOM 728 C C . ASP A 1 89 ? 8.026 -3.932 11.818 1.00 70.88 89 ASP A C 1
ATOM 730 O O . ASP A 1 89 ? 7.648 -4.104 12.985 1.00 70.88 89 ASP A O 1
ATOM 734 N N . LYS A 1 90 ? 7.296 -3.278 10.913 1.00 81.81 90 LYS A N 1
ATOM 735 C CA . LYS A 1 90 ? 5.959 -2.768 11.202 1.00 81.81 90 LYS A CA 1
ATOM 736 C C . LYS A 1 90 ? 4.983 -3.916 11.425 1.00 81.81 90 LYS A C 1
ATOM 738 O O . LYS A 1 90 ? 4.992 -4.927 10.724 1.00 81.81 90 LYS A O 1
ATOM 743 N N . LYS A 1 91 ? 4.114 -3.748 12.415 1.00 85.25 91 LYS A N 1
ATOM 744 C CA . LYS A 1 91 ? 3.085 -4.719 12.787 1.00 85.25 91 LYS A CA 1
ATOM 745 C C . LYS A 1 91 ? 1.779 -4.397 12.069 1.00 85.25 91 LYS A C 1
ATOM 747 O O . LYS A 1 91 ? 1.509 -3.259 11.700 1.00 85.25 91 LYS A O 1
ATOM 752 N N . LYS A 1 92 ? 0.902 -5.394 11.963 1.00 86.50 92 LYS A N 1
ATOM 753 C CA . LYS A 1 92 ? -0.420 -5.265 11.320 1.00 86.50 92 LYS A CA 1
ATOM 754 C C . LYS A 1 92 ? -1.327 -4.170 11.901 1.00 86.50 92 LYS A C 1
ATOM 756 O O . LYS A 1 92 ? -2.206 -3.666 11.204 1.00 86.50 92 LYS A O 1
ATOM 761 N N . GLY A 1 93 ? -1.124 -3.829 13.175 1.00 87.38 93 GLY A N 1
ATOM 762 C CA . GLY A 1 93 ? -1.871 -2.795 13.895 1.00 87.38 93 GLY A CA 1
ATOM 763 C C . GLY A 1 93 ? -1.213 -1.416 13.880 1.00 87.38 93 GLY A C 1
ATOM 764 O O . GLY A 1 93 ? -1.784 -0.490 14.448 1.00 87.38 93 GLY A O 1
ATOM 765 N N . ASP A 1 94 ? -0.037 -1.270 13.265 1.00 88.75 94 ASP A N 1
ATOM 766 C CA . ASP A 1 94 ? 0.626 0.027 13.189 1.00 88.75 94 ASP A CA 1
ATOM 767 C C . ASP A 1 94 ? -0.193 0.987 12.304 1.00 88.75 94 ASP A C 1
ATOM 769 O O . ASP A 1 94 ? -0.774 0.558 11.297 1.00 88.75 94 ASP A O 1
ATOM 773 N N . PRO A 1 95 ? -0.264 2.280 12.668 1.00 91.06 95 PRO A N 1
ATOM 774 C CA . PRO A 1 95 ? -1.056 3.257 11.933 1.00 91.06 95 PRO A CA 1
ATOM 775 C C . PRO A 1 95 ? -0.453 3.544 10.552 1.00 91.06 95 PRO A C 1
ATOM 777 O O . PRO A 1 95 ? 0.738 3.835 10.422 1.00 91.06 95 PRO A O 1
ATOM 780 N N . LEU A 1 96 ? -1.301 3.522 9.525 1.00 90.12 96 LEU A N 1
ATOM 781 C CA . LEU A 1 96 ? -0.977 3.908 8.152 1.00 90.12 96 LEU A CA 1
ATOM 782 C C . LEU A 1 96 ? -1.151 5.422 7.993 1.00 90.12 96 LEU A C 1
ATOM 784 O O . LEU A 1 96 ? -2.138 5.909 7.442 1.00 90.12 96 LEU A O 1
ATOM 788 N N . LEU A 1 97 ? -0.197 6.183 8.524 1.00 90.69 97 LEU A N 1
ATOM 789 C CA . LEU A 1 97 ? -0.193 7.639 8.397 1.00 90.69 97 LEU A CA 1
ATOM 790 C C . LEU A 1 97 ? -0.034 8.061 6.919 1.00 90.69 97 LEU A C 1
ATOM 792 O O . LEU A 1 97 ? 0.728 7.419 6.196 1.00 90.69 97 LEU A O 1
ATOM 796 N N . PRO A 1 98 ? -0.674 9.156 6.469 1.00 91.25 98 PRO A N 1
ATOM 797 C CA . PRO A 1 98 ? -1.568 10.052 7.210 1.00 91.25 98 PRO A CA 1
ATOM 798 C C . PRO A 1 98 ? -3.064 9.713 7.025 1.00 91.25 98 PRO A C 1
ATOM 800 O O . PRO A 1 98 ? -3.900 10.605 7.093 1.00 91.25 98 PRO A O 1
ATOM 803 N N . PHE A 1 99 ? -3.430 8.461 6.733 1.00 90.75 99 PHE A N 1
ATOM 804 C CA . PHE A 1 99 ? -4.793 8.123 6.314 1.00 90.75 99 PHE A CA 1
ATOM 805 C C . PHE A 1 99 ? -5.730 7.889 7.509 1.00 90.75 99 PHE A C 1
ATOM 807 O O . PHE A 1 99 ? -5.638 6.868 8.199 1.00 90.75 99 PHE A O 1
ATOM 814 N N . HIS A 1 100 ? -6.683 8.797 7.726 1.00 90.81 100 HIS A N 1
ATOM 815 C CA . HIS A 1 100 ? -7.745 8.645 8.728 1.00 90.81 100 HIS A CA 1
ATOM 816 C C . HIS A 1 100 ? -8.921 7.820 8.196 1.00 90.81 100 HIS A C 1
ATOM 818 O O . HIS A 1 100 ? -9.360 7.977 7.057 1.00 90.81 100 HIS A O 1
ATOM 824 N N . ARG A 1 101 ? -9.440 6.933 9.045 1.00 88.06 101 ARG A N 1
ATOM 825 C CA . ARG A 1 101 ? -10.652 6.139 8.811 1.00 88.06 101 ARG A CA 1
ATOM 826 C C . ARG A 1 101 ? -11.890 6.790 9.421 1.00 88.06 101 ARG A C 1
ATOM 828 O O . ARG A 1 101 ? -12.984 6.634 8.888 1.00 88.06 101 ARG A O 1
ATOM 835 N N . VAL A 1 102 ? -11.724 7.459 10.556 1.00 87.50 102 VAL A N 1
ATOM 836 C CA . VAL A 1 102 ? -12.793 8.172 11.260 1.00 87.50 102 VAL A CA 1
ATOM 837 C C . VAL A 1 102 ? -12.332 9.586 11.572 1.00 87.50 102 VAL A C 1
ATOM 839 O O . VAL A 1 102 ? -11.153 9.808 11.852 1.00 87.50 102 VAL A O 1
ATOM 842 N N . GLU A 1 103 ? -13.265 10.528 11.525 1.00 85.50 103 GLU A N 1
ATOM 843 C CA . GLU A 1 103 ? -13.037 11.882 12.015 1.00 85.50 103 GLU A CA 1
ATOM 844 C C . GLU A 1 103 ? -12.893 11.846 13.540 1.00 85.50 103 GLU A C 1
ATOM 846 O O . GLU A 1 103 ? -13.652 11.171 14.241 1.00 85.50 103 GLU A O 1
ATOM 851 N N . THR A 1 104 ? -11.864 12.512 14.054 1.00 81.75 104 THR A N 1
ATOM 852 C CA . THR A 1 104 ? -11.578 12.561 15.484 1.00 81.75 104 THR A CA 1
ATOM 853 C C . THR A 1 104 ? -10.822 13.832 15.829 1.00 81.75 104 THR A C 1
ATOM 855 O O . THR A 1 104 ? -9.907 14.240 15.115 1.00 81.75 104 THR A O 1
ATOM 858 N N . ASP A 1 105 ? -11.170 14.413 16.972 1.00 80.81 105 ASP A N 1
ATOM 859 C CA . ASP A 1 105 ? -10.480 15.572 17.538 1.00 80.81 105 ASP A CA 1
ATOM 860 C C . ASP A 1 105 ? -9.113 15.209 18.139 1.00 80.81 105 ASP A C 1
ATOM 862 O O . ASP A 1 105 ? -8.342 16.089 18.519 1.00 80.81 105 ASP A O 1
ATOM 866 N N . ILE A 1 106 ? -8.797 13.910 18.248 1.00 77.12 106 ILE A N 1
ATOM 867 C CA . ILE A 1 106 ? -7.523 13.417 18.772 1.00 77.12 106 ILE A CA 1
ATOM 868 C C . ILE A 1 106 ? -6.647 12.971 17.593 1.00 77.12 106 ILE A C 1
ATOM 870 O O . ILE A 1 106 ? -6.852 11.870 17.067 1.00 77.12 106 ILE A O 1
ATOM 874 N N . PRO A 1 107 ? -5.596 13.736 17.232 1.00 65.81 107 PRO A N 1
ATOM 875 C CA . PRO A 1 107 ? -4.797 13.482 16.034 1.00 65.81 107 PRO A CA 1
ATOM 876 C C . PRO A 1 107 ? -4.117 12.114 15.999 1.00 65.81 107 PRO A C 1
ATOM 878 O O . PRO A 1 107 ? -3.718 11.673 14.935 1.00 65.81 107 PRO A O 1
ATOM 88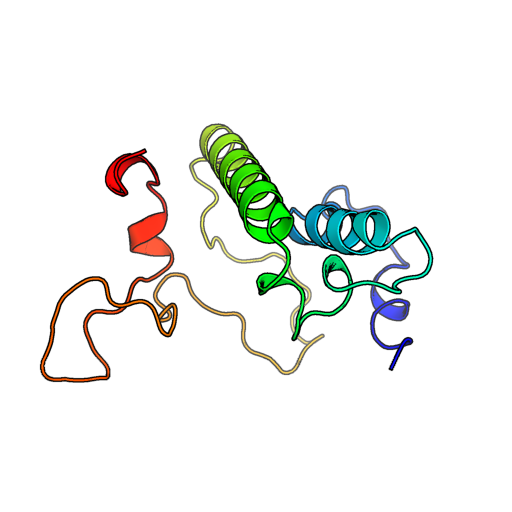1 N N . ALA A 1 108 ? -3.934 11.443 17.138 1.00 71.12 108 ALA A N 1
ATOM 882 C CA . ALA A 1 108 ? -3.266 10.143 17.224 1.00 71.12 108 ALA A CA 1
ATOM 883 C C . ALA A 1 108 ? -4.215 8.937 17.060 1.00 71.12 108 ALA A C 1
ATOM 885 O O . ALA A 1 108 ? -3.760 7.795 17.113 1.00 71.12 108 ALA A O 1
ATOM 886 N N . THR A 1 109 ? -5.522 9.161 16.897 1.00 78.25 109 THR A N 1
ATOM 887 C CA . THR A 1 109 ? -6.525 8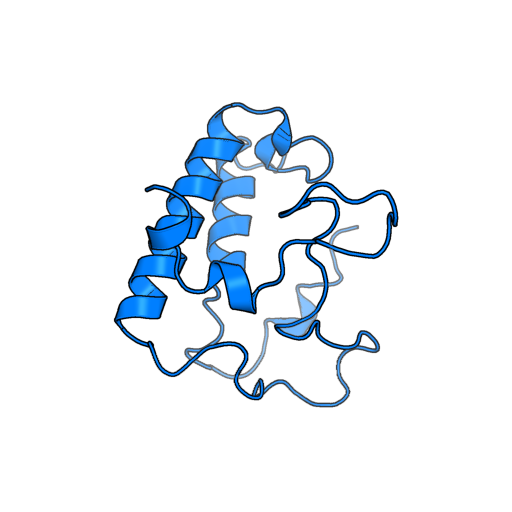.086 16.866 1.00 78.25 109 THR A CA 1
ATOM 888 C C . THR A 1 109 ? -7.236 8.011 15.519 1.00 78.25 109 THR A C 1
ATOM 890 O O . THR A 1 109 ? -7.149 8.920 14.702 1.00 78.25 109 THR A O 1
ATOM 893 N N . GLY A 1 110 ? -7.899 6.886 15.248 1.00 83.75 110 GLY A N 1
ATOM 894 C CA . GLY A 1 110 ? -8.758 6.759 14.069 1.00 83.75 110 GLY A CA 1
ATOM 895 C C . GLY A 1 110 ? -8.052 6.531 12.729 1.00 83.75 110 GLY A C 1
ATOM 896 O O . GLY A 1 110 ? -8.706 6.638 11.696 1.00 83.75 110 GLY A O 1
ATOM 897 N N . TYR A 1 111 ? -6.759 6.197 12.712 1.00 91.94 111 TYR A N 1
ATOM 898 C CA . TYR A 1 111 ? -6.033 5.852 11.484 1.00 91.94 111 TYR A CA 1
ATOM 899 C C . TYR A 1 111 ? -6.447 4.502 10.894 1.00 91.94 111 TYR A C 1
ATOM 901 O O . TYR A 1 111 ? -6.855 3.583 11.611 1.00 91.94 111 TYR A O 1
ATOM 909 N N . TRP A 1 112 ? -6.275 4.362 9.580 1.00 92.12 112 TRP A N 1
ATOM 910 C CA . TRP A 1 112 ? -6.251 3.048 8.945 1.00 92.12 112 TRP A CA 1
ATOM 911 C C . TRP A 1 112 ? -5.072 2.223 9.480 1.00 92.12 112 TRP A C 1
ATOM 913 O O . TRP A 1 112 ? -4.009 2.748 9.808 1.00 92.12 112 TRP A O 1
ATOM 923 N N . THR A 1 113 ? -5.262 0.912 9.562 1.00 92.69 113 THR A N 1
ATOM 924 C CA . THR A 1 113 ? -4.228 -0.073 9.903 1.00 92.69 113 THR A CA 1
ATOM 925 C C . THR A 1 113 ? -4.264 -1.191 8.874 1.00 92.69 113 THR A C 1
ATOM 927 O O . THR A 1 113 ? -5.259 -1.354 8.166 1.00 92.69 113 THR A O 1
ATOM 930 N N . SER A 1 114 ? -3.202 -1.991 8.794 1.00 91.69 114 SER A N 1
ATOM 931 C CA . SER A 1 114 ? -3.170 -3.095 7.828 1.00 91.69 114 SER A CA 1
ATOM 932 C C . SER A 1 114 ? -4.305 -4.094 8.094 1.00 91.69 114 SER A C 1
ATOM 934 O O . SER A 1 114 ? -4.993 -4.519 7.173 1.00 91.69 114 SER A O 1
ATOM 936 N N . ASP A 1 115 ? -4.586 -4.412 9.360 1.00 90.94 115 ASP A N 1
ATOM 937 C CA . ASP A 1 115 ? -5.673 -5.330 9.729 1.00 90.94 115 ASP A CA 1
ATOM 938 C C . ASP A 1 115 ? -7.051 -4.913 9.196 1.00 90.94 115 ASP A C 1
ATOM 940 O O . ASP A 1 115 ? -7.831 -5.774 8.783 1.00 90.94 115 ASP A O 1
ATOM 944 N N . VAL A 1 116 ? -7.364 -3.613 9.191 1.00 90.38 116 VAL A N 1
ATOM 945 C CA . VAL A 1 116 ? -8.685 -3.135 8.754 1.00 90.38 116 VAL A CA 1
ATOM 946 C C . VAL A 1 116 ? -8.825 -3.067 7.234 1.00 90.38 116 VAL A C 1
ATOM 948 O O . VAL A 1 116 ? -9.954 -3.063 6.752 1.00 90.38 116 VAL A O 1
ATOM 951 N N . VAL A 1 117 ? -7.711 -3.060 6.493 1.00 92.50 117 VAL A N 1
ATOM 952 C CA . VAL A 1 117 ? -7.691 -3.091 5.018 1.00 92.50 117 VAL A CA 1
ATOM 953 C C . VAL A 1 117 ? -7.375 -4.477 4.449 1.00 92.50 117 VAL A C 1
ATOM 955 O O . VAL A 1 117 ? -7.307 -4.630 3.236 1.00 92.50 117 VAL A O 1
ATOM 958 N N . LYS A 1 118 ? -7.215 -5.513 5.293 1.00 92.56 118 LYS A N 1
ATOM 959 C CA . LYS A 1 118 ? -7.010 -6.901 4.830 1.00 92.56 118 LYS A CA 1
ATOM 960 C C . LYS A 1 118 ? -8.109 -7.343 3.858 1.00 92.56 118 LYS A C 1
ATOM 962 O O . LYS A 1 118 ? -7.841 -8.084 2.918 1.00 92.56 118 LYS A O 1
ATOM 967 N N . ASP A 1 119 ? -9.338 -6.925 4.139 1.00 92.25 119 ASP A N 1
ATOM 968 C CA . ASP A 1 119 ? -10.514 -7.179 3.318 1.00 92.25 119 ASP A CA 1
ATOM 969 C C . ASP A 1 119 ? -10.805 -5.948 2.454 1.00 92.25 119 ASP A C 1
ATOM 971 O O . ASP A 1 119 ? -11.483 -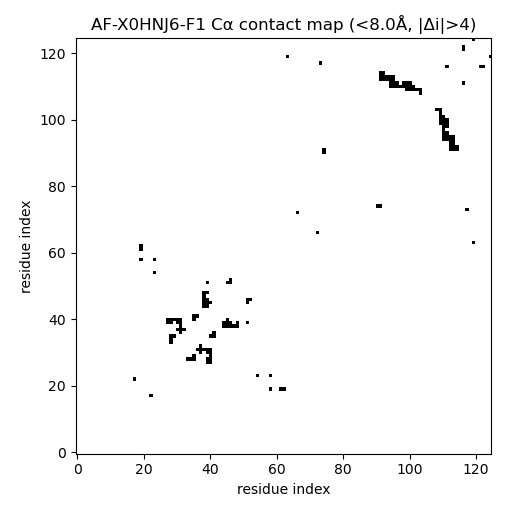5.014 2.891 1.00 92.25 119 ASP A O 1
ATOM 975 N N . TRP A 1 120 ? -10.257 -5.952 1.239 1.00 91.38 120 TRP A N 1
ATOM 976 C CA . TRP A 1 120 ? -10.363 -4.839 0.293 1.00 91.38 120 TRP A CA 1
ATOM 977 C C . TRP A 1 120 ? -11.809 -4.564 -0.142 1.00 91.38 120 TRP A C 1
ATOM 979 O O . TRP A 1 120 ? -12.156 -3.418 -0.409 1.00 91.38 120 TRP A O 1
ATOM 989 N N . THR A 1 121 ? -12.694 -5.569 -0.105 1.00 91.75 121 THR A N 1
ATOM 990 C CA . THR A 1 121 ? -14.104 -5.425 -0.520 1.00 91.75 121 THR A CA 1
ATOM 991 C C . THR A 1 121 ? -14.892 -4.449 0.358 1.00 91.75 121 THR A C 1
ATOM 993 O O . THR A 1 121 ? -15.895 -3.871 -0.059 1.00 91.75 121 THR A O 1
ATOM 996 N N . LYS A 1 122 ? -14.415 -4.199 1.585 1.00 91.44 122 LYS A N 1
ATOM 997 C CA . LYS A 1 122 ? -15.003 -3.217 2.510 1.00 91.44 122 LYS A CA 1
ATOM 998 C C . LYS A 1 122 ? -14.665 -1.770 2.162 1.00 91.44 122 LYS A C 1
ATOM 1000 O O . LYS A 1 122 ? -15.210 -0.864 2.788 1.00 91.44 122 LYS A O 1
ATOM 1005 N N . LEU A 1 123 ? -13.776 -1.552 1.196 1.00 90.19 123 LEU A N 1
ATOM 1006 C CA . LEU A 1 123 ? -13.348 -0.230 0.742 1.00 90.19 123 LEU A CA 1
ATOM 1007 C C . LEU A 1 123 ? -14.190 0.291 -0.435 1.00 90.19 123 LEU A C 1
ATOM 1009 O O . LEU A 1 123 ? -13.968 1.412 -0.886 1.00 90.19 123 LEU A O 1
ATOM 1013 N N . GLY A 1 124 ? -15.180 -0.484 -0.895 1.00 89.69 124 GLY A N 1
ATOM 1014 C CA . GLY A 1 124 ? -16.137 -0.060 -1.920 1.00 89.69 124 GLY A CA 1
ATOM 1015 C C . GLY A 1 124 ? -15.711 -0.352 -3.360 1.00 89.69 124 GLY A C 1
ATOM 1016 O O . GLY A 1 124 ? -16.191 0.331 -4.265 1.00 89.69 124 GLY A O 1
ATOM 1017 N N . TYR A 1 125 ? -14.836 -1.341 -3.570 1.00 85.69 125 TYR A N 1
ATOM 1018 C CA . TYR A 1 125 ? -14.443 -1.858 -4.884 1.00 85.69 125 TYR A CA 1
ATOM 1019 C C . TYR A 1 125 ? -14.304 -3.384 -4.894 1.00 85.69 125 TYR A C 1
ATOM 1021 O O . TYR A 1 125 ? -14.200 -3.986 -3.799 1.00 85.69 125 TYR A O 1
#

InterPro domains:
  IPR002227 Tyrosinase copper-binding domain [PF00264] (15-67)
  IPR008922 Di-copper centre-containing domain superfamily [G3DSA:1.10.1280.10] (2-125)
  IPR008922 Di-copper centre-containing domain superfamily [SSF48056] (18-125)
  IPR050316 Tyrosinase and Hemocyanin [PTHR11474] (19-125)

Nearest PDB structures (foldseek):
  7nhl-assembly1_0  TM=3.207E-01  e=7.289E+00  Staphylococcus haemolyticus

Radius of gyration: 17.22 Å; Cα contacts (8 Å, |Δi|>4): 82; chains: 1; bounding box: 42×36×39 Å

pLDDT: mean 75.94, std 19.03, range [29.39, 94.81]

Mean predicted aligned error: 10.65 Å

Sequence (125 aa):
MLTKWWNESAREISTGYLSLEYIHNNVHGVQSGGHGLGHMSDVPVSAFDLIFRLHHCNSDRLLATWQCLNWKAWFDKVRYKQNVTKVEDKKKGDPLLPFHRVETDIPATGYWTSDVVKDWTKLGY

Organism: NCBI:txid1089457